Protein AF-X8CTQ2-F1 (afdb_monomer_lite)

Secondary structure (DSSP, 8-state):
-EEEE-SSSTT-EEEE-B-SS-TTT--TT--EEEEEEE-TTSSSSTT---EEEEEEEPP-

Radius of gyration: 13.65 Å; chains: 1; bounding box: 36×25×32 Å

Foldseek 3Di:
DDWDADPVDGPDTDDAEEDPDDPVGDDPPFDKDKDWDWPCPPPPDNPPTDTDIYIYGDDD

Organism: NCBI:txid1299331

Structure (mmCIF, N/CA/C/O backbone):
data_AF-X8CTQ2-F1
#
_entry.id   AF-X8CTQ2-F1
#
loop_
_atom_site.group_PDB
_atom_site.id
_atom_site.type_symbol
_atom_site.label_atom_id
_atom_site.label_alt_id
_atom_site.label_comp_id
_atom_site.label_asym_id
_atom_site.label_entity_id
_atom_site.label_seq_id
_atom_site.pdbx_PDB_ins_code
_atom_site.Cartn_x
_atom_site.Cartn_y
_atom_site.Cartn_z
_atom_site.occupancy
_atom_site.B_iso_or_equiv
_atom_site.auth_seq_id
_atom_site.auth_comp_id
_atom_site.auth_asym_id
_atom_site.auth_atom_id
_atom_site.pdbx_PDB_model_num
ATOM 1 N N . MET A 1 1 ? -5.362 2.340 -7.109 1.00 87.06 1 MET A N 1
ATOM 2 C CA . MET A 1 1 ? -4.516 3.403 -6.525 1.00 87.06 1 MET A CA 1
ATOM 3 C C . MET A 1 1 ? -5.250 4.009 -5.338 1.00 87.06 1 MET A C 1
ATOM 5 O O . MET A 1 1 ? -6.472 4.103 -5.403 1.00 87.06 1 MET A O 1
ATOM 9 N N . ALA A 1 2 ? -4.537 4.368 -4.273 1.00 95.25 2 ALA A N 1
ATOM 10 C CA . ALA A 1 2 ? -5.094 4.880 -3.024 1.00 95.25 2 ALA A CA 1
ATOM 11 C C . ALA A 1 2 ? -4.269 6.062 -2.487 1.00 95.25 2 ALA A C 1
ATOM 13 O O . ALA A 1 2 ? -3.115 6.249 -2.872 1.00 95.25 2 ALA A O 1
ATOM 14 N N . MET A 1 3 ? -4.876 6.838 -1.588 1.00 96.75 3 MET A N 1
ATOM 15 C CA . MET A 1 3 ? -4.199 7.834 -0.759 1.00 96.75 3 MET A CA 1
ATOM 16 C C . MET A 1 3 ? -3.918 7.189 0.602 1.00 96.75 3 MET A C 1
ATOM 18 O O . MET A 1 3 ? -4.864 6.851 1.313 1.00 96.75 3 MET A O 1
ATOM 22 N N . VAL A 1 4 ? -2.649 6.997 0.947 1.00 96.50 4 VAL A N 1
ATOM 23 C CA . VAL A 1 4 ? -2.218 6.343 2.189 1.00 96.50 4 VAL A CA 1
ATOM 24 C C . VAL A 1 4 ? -1.653 7.392 3.137 1.00 96.50 4 VAL A C 1
ATOM 26 O O . VAL A 1 4 ? -0.720 8.103 2.775 1.00 96.50 4 VAL A O 1
ATOM 29 N N . GLU A 1 5 ? -2.228 7.498 4.332 1.00 97.06 5 GLU A N 1
ATOM 30 C CA . GLU A 1 5 ? -1.719 8.346 5.414 1.00 97.06 5 GLU A CA 1
ATOM 31 C C . GLU A 1 5 ? -0.662 7.584 6.220 1.00 97.06 5 GLU A C 1
ATOM 33 O O . GLU A 1 5 ? -0.852 6.404 6.530 1.00 97.06 5 GLU A O 1
ATOM 38 N N . LEU A 1 6 ? 0.465 8.231 6.524 1.00 95.56 6 LEU A N 1
ATOM 39 C CA . LEU A 1 6 ? 1.562 7.596 7.251 1.00 95.56 6 LEU A CA 1
ATOM 40 C C . LEU A 1 6 ? 1.282 7.584 8.757 1.00 95.56 6 LEU A C 1
ATOM 42 O O . LEU A 1 6 ? 0.972 8.610 9.352 1.00 95.56 6 LEU A O 1
ATOM 46 N N . ALA A 1 7 ? 1.447 6.425 9.398 1.00 93.94 7 ALA A N 1
ATOM 47 C CA . ALA A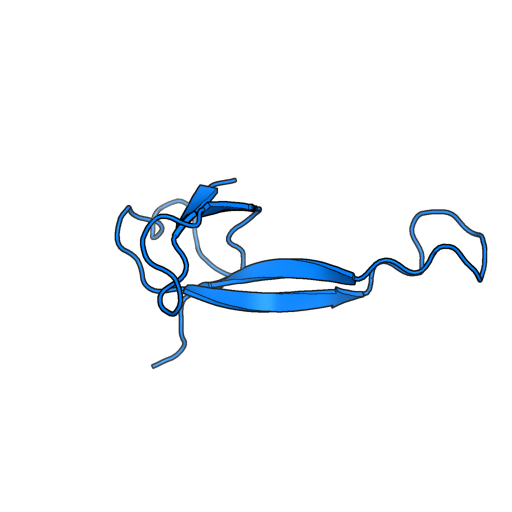 1 7 ? 1.211 6.288 10.838 1.00 93.94 7 ALA A CA 1
ATOM 48 C C . ALA A 1 7 ? 2.210 7.087 11.697 1.00 93.94 7 ALA A C 1
ATOM 50 O O . ALA A 1 7 ? 1.873 7.517 12.798 1.00 93.94 7 ALA A O 1
ATOM 51 N N . GLU A 1 8 ? 3.439 7.265 11.206 1.00 93.81 8 GLU A N 1
ATOM 52 C CA . GLU A 1 8 ? 4.509 8.005 11.890 1.00 93.81 8 GLU A CA 1
ATOM 53 C C . GLU A 1 8 ? 4.391 9.527 11.743 1.00 93.81 8 GLU A C 1
ATOM 55 O O . GLU A 1 8 ? 4.903 10.263 12.585 1.00 93.81 8 GLU A O 1
ATOM 60 N N . GLU A 1 9 ? 3.689 9.994 10.709 1.00 94.94 9 GLU A N 1
ATOM 61 C CA . GLU A 1 9 ? 3.491 11.412 10.424 1.00 94.94 9 GLU A CA 1
ATOM 62 C C . GLU A 1 9 ? 2.034 11.657 9.999 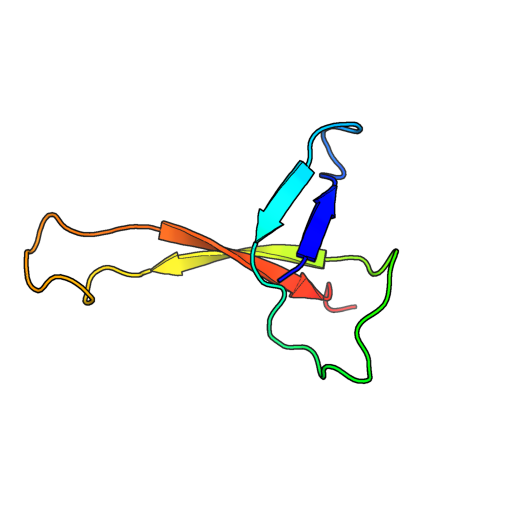1.00 94.94 9 GLU A C 1
ATOM 64 O O . GLU A 1 9 ? 1.716 11.661 8.802 1.00 94.94 9 GLU A O 1
ATOM 69 N N . PRO A 1 10 ? 1.131 11.843 10.982 1.00 84.94 10 PRO A N 1
ATOM 70 C CA . PRO A 1 10 ? -0.239 12.263 10.716 1.00 84.94 10 PRO A CA 1
ATOM 71 C C . PRO A 1 10 ? -0.229 13.539 9.862 1.00 84.94 10 PRO A C 1
ATOM 73 O O . PRO A 1 10 ? 0.599 14.414 10.092 1.00 84.94 10 PRO A O 1
ATOM 76 N N . ASP A 1 11 ? -1.135 13.633 8.887 1.00 91.94 11 ASP A N 1
ATOM 77 C CA . ASP A 1 11 ? -1.215 14.668 7.834 1.00 91.94 11 ASP A CA 1
ATOM 78 C C . ASP A 1 11 ? -0.316 14.470 6.595 1.00 91.94 11 ASP A C 1
ATOM 80 O O . ASP A 1 11 ? -0.608 15.056 5.544 1.00 91.94 11 ASP A O 1
ATOM 84 N N . THR A 1 12 ? 0.689 13.585 6.629 1.00 95.56 12 THR A N 1
ATOM 85 C CA . THR A 1 12 ? 1.448 13.211 5.422 1.00 95.56 12 THR A CA 1
ATOM 86 C C . THR A 1 12 ? 0.751 12.077 4.673 1.00 95.56 12 THR A C 1
ATOM 88 O O . THR A 1 12 ? 0.465 11.011 5.225 1.00 95.56 12 THR A O 1
ATOM 91 N N . ARG A 1 13 ? 0.489 12.290 3.374 1.00 95.69 13 ARG A N 1
ATOM 92 C CA . ARG A 1 13 ? -0.206 11.324 2.511 1.00 95.69 13 ARG A CA 1
ATOM 93 C C . ARG A 1 13 ? 0.555 11.031 1.227 1.00 95.69 13 ARG A C 1
ATOM 95 O O . ARG A 1 13 ? 1.016 11.945 0.547 1.00 95.69 13 ARG A O 1
ATOM 102 N N . LEU A 1 14 ? 0.609 9.755 0.860 1.00 95.25 14 LEU A N 1
ATOM 103 C CA . LEU A 1 14 ? 1.200 9.272 -0.384 1.00 95.25 14 LEU A CA 1
ATOM 104 C C . LEU A 1 14 ? 0.125 8.723 -1.317 1.00 95.25 14 LEU A C 1
ATOM 106 O O . LEU A 1 14 ? -0.752 7.966 -0.904 1.00 95.25 14 LEU A O 1
ATOM 110 N N . ILE A 1 15 ? 0.224 9.068 -2.599 1.00 96.56 15 ILE A N 1
ATOM 111 C CA . ILE A 1 15 ? -0.571 8.436 -3.651 1.00 96.56 15 ILE A CA 1
ATOM 112 C C . ILE A 1 15 ? 0.248 7.271 -4.204 1.00 96.56 15 ILE A C 1
ATOM 114 O O . ILE A 1 15 ? 1.264 7.484 -4.861 1.00 96.56 15 ILE A O 1
ATOM 118 N N . SER A 1 16 ? -0.181 6.041 -3.926 1.00 95.69 16 SER A N 1
ATOM 119 C CA . SER A 1 16 ? 0.471 4.826 -4.429 1.00 95.69 16 SER A CA 1
ATOM 120 C C . SER A 1 16 ? -0.539 3.683 -4.600 1.00 95.69 16 SER A C 1
ATOM 122 O O . SER A 1 16 ? -1.741 3.831 -4.355 1.00 95.69 16 SER A O 1
ATOM 124 N N . ASN A 1 17 ? -0.082 2.536 -5.093 1.00 95.69 17 ASN A N 1
ATOM 125 C CA . ASN A 1 17 ? -0.897 1.336 -5.209 1.00 95.69 17 ASN A CA 1
ATOM 126 C C . ASN A 1 17 ? -0.871 0.530 -3.910 1.00 95.69 17 ASN A C 1
ATOM 128 O O . ASN A 1 17 ? 0.175 0.374 -3.282 1.00 95.69 17 ASN A O 1
ATOM 132 N N . VAL A 1 18 ? -2.037 -0.014 -3.560 1.00 96.62 18 VAL A N 1
ATOM 133 C CA . VAL A 1 18 ? -2.158 -1.103 -2.593 1.00 96.62 18 VAL A CA 1
ATOM 134 C C . VAL A 1 18 ? -2.273 -2.393 -3.398 1.00 96.62 18 VAL A C 1
ATOM 136 O O . VAL A 1 18 ? -3.134 -2.489 -4.275 1.00 96.62 18 VAL A O 1
ATOM 139 N N . VAL A 1 19 ? -1.376 -3.335 -3.145 1.00 96.19 19 VAL A N 1
ATOM 140 C CA . VAL A 1 19 ? -1.275 -4.634 -3.815 1.00 96.19 19 VAL A CA 1
ATOM 141 C C . VAL A 1 19 ? -1.465 -5.765 -2.801 1.00 96.19 19 VAL A C 1
ATOM 143 O O . VAL A 1 19 ? -1.652 -5.509 -1.613 1.00 96.19 19 VAL A O 1
ATOM 146 N N . ASP A 1 20 ? -1.461 -7.014 -3.270 1.00 95.75 20 ASP A N 1
ATOM 147 C CA . ASP A 1 20 ? -1.700 -8.216 -2.452 1.00 95.75 20 ASP A CA 1
ATOM 148 C C . ASP A 1 20 ? -3.048 -8.216 -1.698 1.00 95.75 20 ASP A C 1
ATOM 150 O O . ASP A 1 20 ? -3.176 -8.802 -0.625 1.00 95.75 20 ASP A O 1
ATOM 154 N N . VAL A 1 21 ? -4.070 -7.567 -2.264 1.00 96.12 21 VAL A N 1
ATOM 155 C CA . VAL A 1 21 ? -5.437 -7.520 -1.724 1.00 96.12 21 VAL A CA 1
ATOM 156 C C . VAL A 1 21 ? -6.460 -7.574 -2.854 1.00 96.12 21 VAL A C 1
ATOM 158 O O . VAL A 1 21 ? -6.246 -6.986 -3.918 1.00 96.12 21 VAL A O 1
ATOM 161 N N . SER A 1 22 ? -7.573 -8.279 -2.640 1.00 95.81 22 SER A N 1
ATOM 162 C CA . SER A 1 22 ? -8.681 -8.276 -3.596 1.00 95.81 22 SER A CA 1
ATOM 163 C C . SER A 1 22 ? -9.376 -6.905 -3.624 1.00 95.81 22 SER A C 1
ATOM 165 O O . SER A 1 22 ? -9.577 -6.304 -2.564 1.00 95.81 22 SER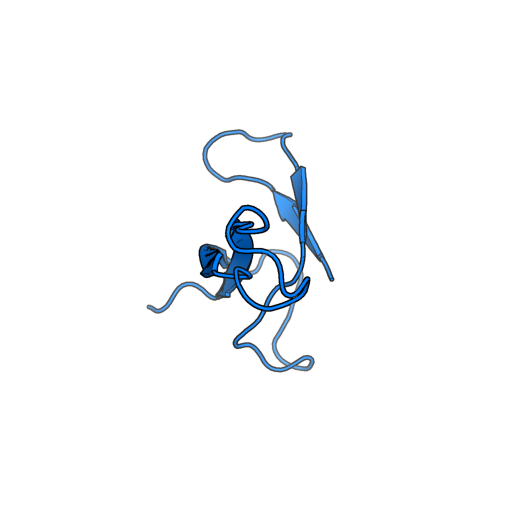 A O 1
ATOM 167 N N . PRO A 1 23 ? -9.823 -6.405 -4.793 1.00 93.69 23 PRO A N 1
ATOM 168 C CA . PRO A 1 23 ? -10.623 -5.181 -4.874 1.00 93.69 23 PRO A CA 1
ATOM 169 C C . PRO A 1 23 ? -11.920 -5.208 -4.054 1.00 93.69 23 PRO A C 1
ATOM 171 O O . PRO A 1 23 ? -12.407 -4.149 -3.676 1.00 93.69 23 PRO A O 1
ATOM 174 N N . ASP A 1 24 ? -12.472 -6.389 -3.768 1.00 96.31 24 ASP A N 1
ATOM 175 C CA . ASP A 1 24 ? -13.687 -6.528 -2.951 1.00 96.31 24 ASP A CA 1
ATOM 176 C C . ASP A 1 24 ? -13.396 -6.498 -1.439 1.00 96.31 24 ASP A C 1
ATOM 178 O O . ASP A 1 24 ? -14.305 -6.332 -0.628 1.00 96.31 24 ASP A O 1
ATOM 182 N N . GLU A 1 25 ? -12.130 -6.662 -1.048 1.00 95.69 25 GLU A N 1
ATOM 183 C CA . GLU A 1 25 ? -11.683 -6.690 0.349 1.00 95.69 25 GLU A CA 1
ATOM 184 C C . GLU A 1 25 ? -11.076 -5.352 0.788 1.00 95.69 25 GLU A C 1
ATOM 186 O O . GLU A 1 25 ? -10.994 -5.074 1.984 1.00 95.69 25 GLU A O 1
ATOM 191 N N . ILE A 1 26 ? -10.660 -4.504 -0.160 1.00 95.56 26 ILE A N 1
ATOM 192 C CA . ILE A 1 26 ? -10.058 -3.204 0.139 1.00 95.56 26 ILE A CA 1
ATOM 193 C C . ILE A 1 26 ? -11.108 -2.205 0.640 1.00 95.56 26 ILE A C 1
ATOM 195 O O . ILE A 1 26 ? -12.176 -2.030 0.054 1.00 95.56 26 ILE A O 1
ATOM 199 N N . HIS A 1 27 ? -10.789 -1.492 1.718 1.00 96.44 27 HIS A N 1
ATOM 200 C CA . HIS A 1 27 ? -11.670 -0.474 2.285 1.00 96.44 27 HIS A CA 1
ATOM 201 C C . HIS A 1 27 ? -10.880 0.667 2.936 1.00 96.44 27 HIS A C 1
ATOM 203 O O . HIS A 1 27 ? -9.708 0.530 3.289 1.00 96.44 27 HIS A O 1
ATOM 209 N N . VAL A 1 28 ? -11.534 1.817 3.124 1.00 96.69 28 VAL A N 1
ATOM 210 C CA . VAL A 1 28 ? -10.952 2.960 3.846 1.00 96.69 28 VAL A CA 1
ATOM 211 C C . VAL A 1 28 ? -10.670 2.570 5.300 1.00 96.69 28 VAL A C 1
ATOM 213 O O . VAL A 1 28 ? -11.458 1.856 5.922 1.00 96.69 28 VAL A O 1
ATOM 216 N N . GLY A 1 29 ? -9.537 3.029 5.835 1.00 95.75 29 GLY A N 1
ATOM 217 C CA . GLY A 1 29 ? -9.092 2.711 7.196 1.00 95.75 29 GLY A CA 1
ATOM 218 C C . GLY A 1 29 ? -8.415 1.344 7.347 1.00 95.75 29 GLY A C 1
ATOM 219 O O . GLY A 1 29 ? -8.067 0.972 8.463 1.00 95.75 29 GLY A O 1
ATOM 220 N N . MET A 1 30 ? -8.217 0.594 6.256 1.00 96.25 30 MET A N 1
ATOM 221 C CA . MET A 1 30 ? -7.418 -0.633 6.266 1.00 96.25 30 MET A CA 1
ATOM 222 C C . MET A 1 30 ? -5.952 -0.322 6.596 1.00 96.25 30 MET A C 1
ATOM 224 O O . MET A 1 30 ? -5.337 0.538 5.965 1.00 96.25 30 MET A O 1
ATOM 228 N N . ALA A 1 31 ? -5.386 -1.050 7.560 1.00 97.00 31 ALA A N 1
ATOM 229 C CA . ALA A 1 31 ? -3.971 -0.951 7.894 1.00 97.00 31 ALA A CA 1
ATOM 230 C C . ALA A 1 31 ? -3.107 -1.559 6.781 1.00 97.00 31 ALA A C 1
ATOM 232 O O . ALA A 1 31 ? -3.333 -2.693 6.349 1.00 97.00 31 ALA A O 1
ATOM 233 N N . VAL A 1 32 ? -2.097 -0.809 6.347 1.00 97.44 32 VAL A N 1
ATOM 234 C CA . VAL A 1 32 ? -1.164 -1.214 5.293 1.00 97.44 32 VAL A CA 1
ATOM 235 C C . VAL A 1 32 ? 0.278 -0.951 5.710 1.00 97.44 32 VAL A C 1
ATOM 237 O O . VAL A 1 32 ? 0.555 -0.045 6.493 1.00 97.44 32 VAL A O 1
ATOM 240 N N . GLU A 1 33 ? 1.195 -1.735 5.158 1.00 97.25 33 GLU A N 1
ATOM 241 C CA . GLU A 1 33 ? 2.639 -1.554 5.283 1.00 97.25 33 GLU A CA 1
ATOM 242 C C . GLU A 1 33 ? 3.260 -1.241 3.920 1.00 97.25 33 GLU A C 1
ATOM 244 O O . GLU A 1 33 ? 2.763 -1.691 2.883 1.00 97.25 33 GLU A O 1
ATOM 249 N N . VAL A 1 34 ? 4.348 -0.468 3.925 1.00 96.69 34 VAL A N 1
ATOM 250 C CA . VAL A 1 34 ? 5.122 -0.157 2.719 1.00 96.69 34 VAL A CA 1
ATOM 251 C C . VAL A 1 34 ? 6.175 -1.233 2.467 1.00 96.69 34 VAL A C 1
ATOM 253 O O . VAL A 1 34 ? 6.833 -1.717 3.387 1.00 96.69 34 VAL A O 1
ATOM 256 N N . PHE A 1 35 ? 6.385 -1.565 1.201 1.00 95.56 35 PHE A N 1
ATOM 257 C CA . PHE A 1 35 ? 7.568 -2.266 0.725 1.00 95.56 35 PHE A CA 1
ATOM 258 C C . PHE A 1 35 ? 8.060 -1.613 -0.570 1.00 95.56 35 PHE A C 1
ATOM 260 O O . PHE A 1 35 ? 7.324 -0.881 -1.230 1.00 95.56 35 PHE A O 1
ATOM 267 N N . PHE A 1 36 ? 9.318 -1.858 -0.927 1.00 94.75 36 PHE A N 1
ATOM 268 C CA . PHE A 1 36 ? 9.933 -1.265 -2.111 1.00 94.75 36 PHE A CA 1
ATOM 269 C C . PHE A 1 36 ? 10.162 -2.338 -3.164 1.00 94.75 36 PHE A C 1
ATOM 271 O O . PHE A 1 36 ? 10.870 -3.316 -2.915 1.00 94.75 36 PHE A O 1
ATOM 278 N N . GLU A 1 37 ? 9.558 -2.153 -4.332 1.00 92.44 37 GLU A N 1
ATOM 279 C CA . GLU A 1 37 ? 9.774 -3.020 -5.482 1.00 92.44 37 GLU A CA 1
ATOM 280 C C . GLU A 1 37 ? 10.932 -2.492 -6.330 1.00 92.44 37 GLU A C 1
ATOM 282 O O . GLU A 1 37 ? 11.058 -1.287 -6.561 1.00 92.44 37 GLU A O 1
ATOM 287 N N . ASP A 1 38 ? 11.789 -3.402 -6.782 1.00 89.44 38 ASP A N 1
ATOM 288 C CA . ASP A 1 38 ? 12.927 -3.078 -7.630 1.00 89.44 38 ASP A CA 1
ATOM 289 C C . ASP A 1 38 ? 12.508 -3.038 -9.104 1.00 89.44 38 ASP A C 1
ATOM 291 O O . ASP A 1 38 ? 12.177 -4.066 -9.695 1.00 89.44 38 ASP A O 1
ATOM 295 N N . TRP A 1 39 ? 12.538 -1.851 -9.705 1.00 84.62 39 TRP A N 1
ATOM 296 C CA . TRP A 1 39 ? 12.152 -1.612 -11.095 1.00 84.62 39 TRP A CA 1
ATOM 297 C C . TRP A 1 39 ? 13.371 -1.365 -12.010 1.00 84.62 39 TRP A C 1
ATOM 299 O O . TRP A 1 39 ? 13.287 -0.609 -12.975 1.00 84.62 39 TRP A O 1
ATOM 309 N N . THR A 1 40 ? 14.508 -2.030 -11.754 1.00 68.56 40 THR A N 1
ATOM 310 C CA . THR A 1 40 ? 15.757 -1.908 -12.552 1.00 68.56 40 THR A CA 1
ATOM 311 C C . THR A 1 40 ? 15.609 -2.197 -14.054 1.00 68.56 40 THR A C 1
ATOM 313 O O . THR A 1 40 ? 16.396 -1.704 -14.854 1.00 68.56 40 THR A O 1
ATOM 316 N N . ALA A 1 41 ? 14.620 -2.988 -14.477 1.00 58.25 41 ALA A N 1
ATOM 317 C CA . ALA A 1 41 ? 14.587 -3.545 -15.834 1.00 58.25 41 ALA A CA 1
ATOM 318 C C . ALA A 1 41 ? 13.696 -2.800 -16.849 1.00 58.25 41 ALA A C 1
ATOM 320 O O . ALA A 1 41 ? 13.639 -3.211 -18.007 1.00 58.25 41 ALA A O 1
ATOM 321 N N . LEU A 1 42 ? 12.980 -1.738 -16.462 1.00 62.81 42 LEU A N 1
ATOM 322 C CA . LEU A 1 42 ? 11.944 -1.155 -17.334 1.00 62.81 42 LEU A CA 1
ATOM 323 C C . LEU A 1 42 ? 12.476 -0.239 -18.449 1.00 62.81 42 LEU A C 1
ATOM 325 O O . LEU A 1 42 ? 11.761 -0.002 -19.421 1.00 62.81 42 LEU A O 1
ATOM 329 N N . SER A 1 43 ? 13.719 0.235 -18.350 1.00 60.34 43 SER A N 1
ATOM 330 C CA . SER A 1 43 ? 14.311 1.209 -19.290 1.00 60.34 43 SER A CA 1
ATOM 331 C C . SER A 1 43 ? 15.553 0.714 -20.036 1.00 60.34 43 SER A C 1
ATOM 333 O O . SER A 1 43 ? 16.082 1.441 -20.867 1.00 60.34 43 SER A O 1
ATOM 335 N N . GLY A 1 44 ? 16.006 -0.523 -19.802 1.00 59.53 44 GLY A N 1
ATOM 336 C CA . GLY A 1 44 ? 17.108 -1.144 -20.555 1.00 59.53 44 GLY A CA 1
ATOM 337 C C . GLY A 1 44 ? 18.513 -0.567 -20.310 1.00 59.53 44 GLY A C 1
ATOM 338 O O . GLY A 1 44 ? 19.473 -1.088 -20.873 1.00 59.53 44 GLY A O 1
ATOM 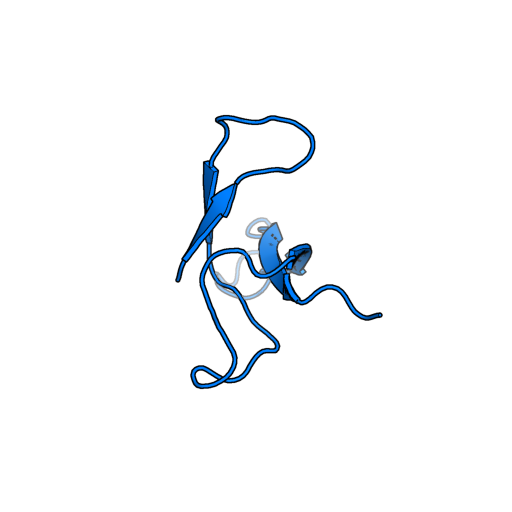339 N N . GLU A 1 45 ? 18.655 0.453 -19.461 1.00 67.38 45 GLU A N 1
ATOM 340 C CA . GLU A 1 45 ? 19.933 1.072 -19.084 1.00 67.38 45 GLU A CA 1
ATOM 341 C C . GLU A 1 45 ? 20.329 0.665 -17.651 1.00 67.38 45 GLU A C 1
ATOM 343 O O . GLU A 1 45 ? 19.491 0.698 -16.749 1.00 67.38 45 GLU A O 1
ATOM 348 N N . GLU A 1 46 ? 21.595 0.295 -17.416 1.00 63.56 46 GLU A N 1
ATOM 349 C CA . GLU A 1 46 ? 22.100 -0.159 -16.099 1.00 63.56 46 GLU A CA 1
ATOM 350 C C . GLU A 1 46 ? 21.894 0.869 -14.969 1.00 63.56 46 GLU A C 1
ATOM 352 O O . GLU A 1 46 ? 21.656 0.481 -13.826 1.00 63.56 46 GLU A O 1
ATOM 357 N N . ASP A 1 47 ? 21.895 2.165 -15.290 1.00 69.81 47 ASP A N 1
ATOM 358 C CA . ASP A 1 47 ? 21.695 3.258 -14.327 1.00 69.81 47 ASP A CA 1
ATOM 359 C C . ASP A 1 47 ? 20.215 3.605 -14.084 1.00 69.81 47 ASP A C 1
ATOM 361 O O . ASP A 1 47 ? 19.898 4.553 -13.366 1.00 69.81 47 ASP A O 1
ATOM 365 N N . SER A 1 48 ? 19.277 2.843 -14.651 1.00 74.50 48 SER A N 1
ATOM 366 C CA . SER A 1 48 ? 17.847 3.162 -14.577 1.00 74.50 48 SER A CA 1
ATOM 367 C C . SER A 1 48 ? 17.093 2.495 -13.420 1.00 74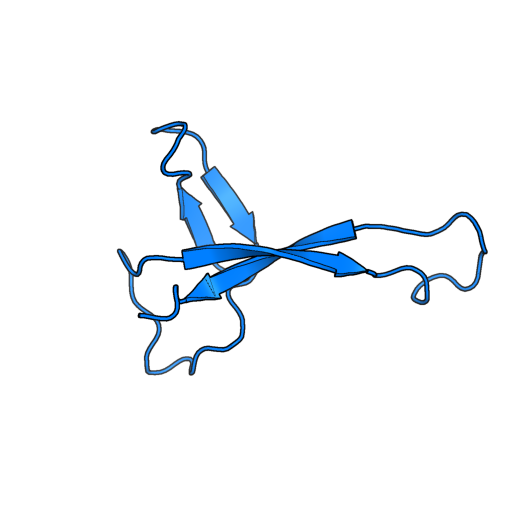.50 48 SER A C 1
ATOM 369 O O . SER A 1 48 ? 15.863 2.412 -13.412 1.00 74.50 48 SER A O 1
ATOM 371 N N . ARG A 1 49 ? 17.829 2.046 -12.400 1.00 79.69 49 ARG A N 1
ATOM 372 C CA . ARG A 1 49 ? 17.263 1.445 -11.191 1.00 79.69 49 ARG A CA 1
ATOM 373 C C . ARG A 1 49 ? 16.441 2.436 -10.383 1.00 79.69 49 ARG A C 1
ATOM 375 O O . ARG A 1 49 ? 16.969 3.379 -9.801 1.00 79.69 49 ARG A O 1
ATOM 382 N N . VAL A 1 50 ? 15.151 2.140 -10.262 1.00 87.50 50 VAL A N 1
ATOM 383 C CA . VAL A 1 50 ? 14.222 2.854 -9.386 1.00 87.50 50 VAL A CA 1
ATOM 384 C C . VAL A 1 50 ? 13.628 1.873 -8.384 1.00 87.50 50 VAL A C 1
ATOM 386 O O . VAL A 1 50 ? 13.280 0.748 -8.733 1.00 87.50 50 VAL A O 1
ATOM 389 N N . TRP A 1 51 ? 13.506 2.313 -7.135 1.00 90.00 51 TRP A N 1
ATOM 390 C CA . TRP A 1 51 ? 12.775 1.601 -6.093 1.00 90.00 51 TRP A CA 1
ATOM 391 C C . TRP A 1 51 ? 11.402 2.237 -5.932 1.00 90.00 51 TRP A C 1
ATOM 393 O O . TRP A 1 51 ? 11.304 3.397 -5.527 1.00 90.00 51 TRP A O 1
ATOM 403 N N . LEU A 1 52 ? 10.348 1.497 -6.265 1.00 91.88 52 LEU A N 1
ATOM 404 C CA . LEU A 1 52 ? 8.983 2.001 -6.205 1.00 91.88 52 LEU A CA 1
ATOM 405 C C . LEU A 1 52 ? 8.338 1.620 -4.863 1.00 91.88 52 LEU A C 1
ATOM 407 O O . LEU A 1 52 ? 8.219 0.427 -4.576 1.00 91.88 52 LEU A O 1
ATOM 411 N N . PRO A 1 53 ? 7.899 2.589 -4.038 1.00 94.56 53 PRO A N 1
ATOM 412 C CA . PRO A 1 53 ? 7.154 2.283 -2.826 1.00 94.56 53 PRO A CA 1
ATOM 413 C C . PRO A 1 53 ? 5.735 1.827 -3.172 1.00 94.56 53 PRO A C 1
ATOM 415 O O . PRO A 1 53 ? 4.946 2.583 -3.748 1.00 94.56 53 PRO A O 1
ATOM 418 N N . LEU A 1 54 ? 5.395 0.611 -2.764 1.00 96.38 54 LEU A N 1
ATOM 419 C CA . LEU A 1 54 ? 4.063 0.023 -2.853 1.00 96.38 54 LEU A CA 1
ATOM 420 C C . LEU A 1 54 ? 3.560 -0.333 -1.457 1.00 96.38 54 LEU A C 1
ATOM 422 O O . LEU A 1 54 ? 4.343 -0.538 -0.532 1.00 96.38 54 LEU A O 1
ATOM 426 N N . PHE A 1 55 ? 2.243 -0.417 -1.306 1.00 97.50 55 PHE A N 1
ATOM 427 C CA . PHE A 1 55 ? 1.610 -0.767 -0.041 1.00 97.50 55 PHE A CA 1
ATOM 428 C C . PHE A 1 55 ? 0.907 -2.113 -0.142 1.00 97.50 55 PHE A C 1
ATOM 430 O O . PHE A 1 55 ? 0.425 -2.484 -1.208 1.00 97.50 55 PHE A O 1
ATOM 437 N N . ARG A 1 56 ? 0.803 -2.836 0.967 1.00 97.50 56 ARG A N 1
ATOM 438 C CA . ARG A 1 56 ? -0.000 -4.062 1.073 1.00 97.50 56 ARG A CA 1
ATOM 439 C C . ARG A 1 56 ? -0.627 -4.175 2.461 1.00 97.50 56 ARG A C 1
ATOM 441 O O . ARG A 1 56 ? -0.117 -3.532 3.381 1.00 97.50 56 ARG A O 1
ATOM 448 N N . PRO A 1 57 ? -1.699 -4.961 2.651 1.00 97.69 57 PRO A N 1
ATOM 449 C CA . PRO A 1 57 ? -2.256 -5.184 3.980 1.00 97.69 57 PRO A CA 1
ATOM 450 C C . PRO A 1 57 ? -1.207 -5.729 4.952 1.00 97.69 57 PRO A C 1
ATOM 452 O O . PRO A 1 57 ? -0.388 -6.577 4.586 1.00 97.69 57 PRO A O 1
ATOM 455 N N . VAL A 1 58 ? -1.259 -5.269 6.202 1.00 96.31 58 VAL A N 1
ATOM 456 C CA . VAL A 1 58 ? -0.435 -5.843 7.2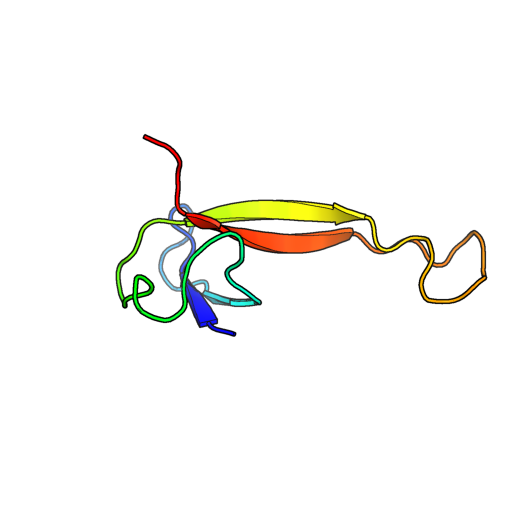74 1.00 96.31 58 VAL A CA 1
ATOM 457 C C . VAL A 1 58 ? -0.840 -7.305 7.471 1.00 96.31 58 VAL A C 1
ATOM 459 O O . VAL A 1 58 ? -2.025 -7.618 7.604 1.00 96.31 58 VAL A O 1
ATOM 462 N N . LYS A 1 59 ? 0.137 -8.214 7.484 1.00 83.88 59 LYS A N 1
ATOM 463 C CA . LYS A 1 59 ? -0.111 -9.615 7.840 1.00 83.88 59 LYS A CA 1
ATOM 464 C C . LYS A 1 59 ? -0.182 -9.721 9.363 1.00 83.88 59 LYS A C 1
ATOM 466 O O . LYS A 1 59 ? 0.775 -9.343 10.035 1.00 83.88 59 LYS A O 1
ATOM 471 N N . ASN A 1 60 ? -1.316 -10.200 9.874 1.00 58.56 60 ASN A N 1
ATOM 472 C CA . ASN A 1 60 ? -1.485 -10.540 11.292 1.00 58.56 60 ASN A CA 1
ATOM 473 C C . ASN A 1 60 ? -0.580 -11.702 11.713 1.00 58.56 60 ASN A C 1
ATOM 475 O O . ASN A 1 60 ? -0.355 -12.605 10.872 1.00 58.56 60 ASN A O 1
#

InterPro domains:
  IPR002878 ChsH2, C-terminal OB-fold domain [PF01796] (1-36)

pLDDT: mean 89.17, std 11.89, range [58.25, 97.69]

Sequence (60 aa):
MAMVELAEEPDTRLISNVVDVSPDEIHVGMAVEVFFEDWTALSGEEDSRVWLPLFRPVKN